Protein AF-A0A060CAZ7-F1 (afdb_monomer)

Nearest PDB structures (foldseek):
  5cxx-assembly3_C  TM=9.215E-01  e=1.765E-07  Anaeromyces mucronatus
  1jt2-assembly1_A  TM=8.226E-01  e=8.067E-04  Acetivibrio thermocellus
  1jjf-assembly1_A  TM=8.307E-01  e=2.313E-03  Acetivibrio thermocellus
  3c87-assembly3_B  TM=7.298E-01  e=2.031E-02  Shigella flexneri 2a str. 2457T
  7ots-assembly1_A  TM=5.798E-01  e=3.227E-01  Homo sapiens

Secondary structure (DSSP, 8-state):
-TT-EEEEETHHHHHHHHHHHH-TTT-SEEEEESPPS-SSSEEETTEEE--S--TTT-S--HHHHTT-EEEEE--TT-TTTTTHHHHHHHHHHHTT--EEE-

Structure (mmCIF, N/CA/C/O backbone):
data_AF-A0A060CAZ7-F1
#
_entry.id   AF-A0A060CAZ7-F1
#
loop_
_atom_site.group_PDB
_atom_site.id
_atom_site.type_symbol
_atom_site.label_atom_id
_atom_site.label_alt_id
_atom_site.label_comp_id
_atom_site.label_asym_id
_atom_site.label_entity_id
_atom_site.label_seq_id
_atom_site.pdbx_PDB_ins_code
_atom_site.Cartn_x
_atom_site.Cartn_y
_atom_site.Cartn_z
_atom_site.occupancy
_atom_site.B_iso_or_equiv
_atom_site.auth_seq_id
_atom_site.auth_comp_id
_atom_site.auth_asym_id
_atom_site.auth_atom_id
_atom_site.pdbx_PDB_model_num
ATOM 1 N N . ARG A 1 1 ? -13.733 6.173 11.992 1.00 79.19 1 ARG A N 1
ATOM 2 C CA . ARG A 1 1 ? -13.247 5.095 11.099 1.00 79.19 1 ARG A CA 1
ATOM 3 C C . ARG A 1 1 ? -14.267 4.016 10.724 1.00 79.19 1 ARG A C 1
ATOM 5 O O . ARG A 1 1 ? -14.089 3.439 9.668 1.00 79.19 1 ARG A O 1
ATOM 12 N N . GLY A 1 2 ? -15.292 3.700 11.538 1.00 79.56 2 GLY A N 1
ATOM 13 C CA . GLY A 1 2 ? -16.091 2.459 11.411 1.00 79.56 2 GLY A CA 1
ATOM 14 C C . GLY A 1 2 ? -16.576 2.076 10.005 1.00 79.56 2 GLY A C 1
ATOM 15 O O . GLY A 1 2 ? -16.579 0.888 9.703 1.00 79.56 2 GLY A O 1
ATOM 16 N N . ASN A 1 3 ? -16.879 3.069 9.158 1.00 91.12 3 ASN A N 1
ATOM 17 C CA . ASN A 1 3 ? -17.380 2.899 7.789 1.00 91.12 3 ASN A CA 1
ATOM 18 C C . ASN A 1 3 ? -16.575 3.710 6.750 1.00 91.12 3 ASN A C 1
ATOM 20 O O . ASN A 1 3 ? -17.107 4.072 5.705 1.00 91.12 3 ASN A O 1
ATOM 24 N N . THR A 1 4 ? -15.326 4.077 7.051 1.00 97.56 4 THR A N 1
ATOM 25 C CA . THR A 1 4 ? -14.516 4.932 6.168 1.00 97.56 4 THR A CA 1
ATOM 26 C C . THR A 1 4 ? -13.443 4.106 5.478 1.00 97.56 4 THR A C 1
ATOM 28 O O . THR A 1 4 ? -12.580 3.516 6.138 1.00 97.56 4 THR A O 1
ATOM 31 N N . ALA A 1 5 ? -13.500 4.103 4.150 1.00 97.38 5 ALA A N 1
ATOM 32 C CA . ALA A 1 5 ? -12.535 3.455 3.284 1.00 97.38 5 ALA A CA 1
ATOM 33 C C . ALA A 1 5 ? -11.796 4.487 2.428 1.00 97.38 5 ALA A C 1
ATOM 35 O O . ALA A 1 5 ? -12.361 5.519 2.067 1.00 97.38 5 ALA A O 1
ATOM 36 N N . ILE A 1 6 ? -10.554 4.179 2.075 1.00 98.25 6 ILE A N 1
ATOM 37 C CA . ILE A 1 6 ? -9.816 4.861 1.017 1.00 98.25 6 ILE A CA 1
ATOM 38 C C . ILE A 1 6 ? -9.267 3.822 0.052 1.00 98.25 6 ILE A C 1
ATOM 40 O O . ILE A 1 6 ? -8.810 2.755 0.463 1.00 98.25 6 ILE A O 1
ATOM 44 N N . SER A 1 7 ? -9.298 4.132 -1.238 1.00 98.25 7 SER A N 1
ATOM 45 C CA . SER A 1 7 ? -8.677 3.278 -2.236 1.00 98.25 7 SER A CA 1
ATOM 46 C C . SER A 1 7 ? -8.086 4.065 -3.387 1.00 98.25 7 SER A C 1
ATOM 48 O O . SER A 1 7 ? -8.546 5.166 -3.687 1.00 98.25 7 SER A O 1
ATOM 50 N N . GLY A 1 8 ? -7.114 3.475 -4.075 1.00 98.56 8 GLY A N 1
ATOM 51 C CA . GLY A 1 8 ? -6.550 4.068 -5.277 1.00 98.56 8 GLY A CA 1
ATOM 52 C C . GLY A 1 8 ? -5.788 3.074 -6.142 1.00 98.56 8 GLY A C 1
ATOM 53 O O . GLY A 1 8 ? -5.415 1.993 -5.689 1.00 98.56 8 GLY A O 1
ATOM 54 N N . PHE A 1 9 ? -5.557 3.471 -7.393 1.00 98.12 9 PHE A N 1
ATOM 55 C CA . PHE A 1 9 ? -4.817 2.708 -8.396 1.00 98.12 9 PHE A CA 1
ATOM 56 C C . PHE A 1 9 ? -3.473 3.372 -8.721 1.00 98.12 9 PHE A C 1
ATOM 58 O O . PHE A 1 9 ? -3.403 4.601 -8.791 1.00 98.12 9 PHE A O 1
ATOM 65 N N . SER A 1 10 ? -2.411 2.589 -8.935 1.00 97.06 10 SER A N 1
ATOM 66 C CA . SER A 1 10 ? -1.083 3.086 -9.317 1.00 97.06 10 SER A CA 1
ATOM 67 C C . SER A 1 10 ? -0.541 4.112 -8.313 1.00 97.06 10 SER A C 1
ATOM 69 O O . SER A 1 10 ? -0.432 3.820 -7.116 1.00 97.06 10 SER A O 1
ATOM 71 N N . MET A 1 11 ? -0.243 5.339 -8.746 1.00 96.50 11 MET A N 1
ATOM 72 C CA . MET A 1 11 ? 0.130 6.437 -7.850 1.00 96.50 11 MET A CA 1
ATOM 73 C C . MET A 1 11 ? -0.948 6.713 -6.793 1.00 96.50 11 MET A C 1
ATOM 75 O O . MET A 1 11 ? -0.625 6.993 -5.640 1.00 96.50 11 MET A O 1
ATOM 79 N N . GLY A 1 12 ? -2.226 6.572 -7.148 1.00 98.38 12 GLY A N 1
ATOM 80 C CA . GLY A 1 12 ? -3.327 6.646 -6.191 1.00 98.38 12 GLY A CA 1
ATOM 81 C C . GLY A 1 12 ? -3.295 5.507 -5.170 1.00 98.38 12 GLY A C 1
ATOM 82 O O . GLY A 1 12 ? -3.632 5.730 -4.014 1.00 98.38 12 GLY A O 1
ATOM 83 N N . GLY A 1 13 ? -2.844 4.310 -5.557 1.00 98.44 13 GLY A N 1
ATOM 84 C CA . GLY A 1 13 ? -2.675 3.173 -4.644 1.00 98.44 13 GLY A CA 1
ATOM 85 C C . GLY A 1 13 ? -1.577 3.428 -3.615 1.00 98.44 13 GLY A C 1
ATOM 86 O O . GLY A 1 13 ? -1.773 3.191 -2.425 1.00 98.44 13 GLY A O 1
ATOM 87 N N . ARG A 1 14 ? -0.458 4.021 -4.052 1.00 97.88 14 ARG A N 1
ATOM 88 C CA . ARG A 1 14 ? 0.595 4.514 -3.152 1.00 97.88 14 ARG A CA 1
ATOM 89 C C . ARG A 1 14 ? 0.045 5.538 -2.158 1.00 97.88 14 ARG A C 1
ATOM 91 O O . ARG A 1 14 ? 0.252 5.404 -0.958 1.00 97.88 14 ARG A O 1
ATOM 98 N N . VAL A 1 15 ? -0.678 6.546 -2.644 1.00 98.19 15 VAL A N 1
ATOM 99 C CA . VAL A 1 15 ? -1.247 7.599 -1.787 1.00 98.19 15 VAL A CA 1
ATOM 100 C C . VAL A 1 15 ? -2.295 7.032 -0.822 1.00 98.19 15 VAL A C 1
ATOM 102 O O . VAL A 1 15 ? -2.325 7.424 0.342 1.00 98.19 15 VAL A O 1
ATOM 105 N N . ALA A 1 16 ? -3.104 6.061 -1.256 1.00 98.50 16 ALA A N 1
ATOM 106 C CA . ALA A 1 16 ? -4.060 5.375 -0.391 1.00 98.50 16 ALA A CA 1
ATOM 107 C C . ALA A 1 16 ? -3.360 4.653 0.773 1.00 98.50 16 ALA A C 1
ATOM 109 O O . ALA A 1 16 ? -3.800 4.799 1.912 1.00 98.50 16 ALA A O 1
ATOM 110 N N . LEU A 1 17 ? -2.245 3.952 0.520 1.00 98.19 17 LEU A N 1
ATOM 111 C CA . LEU A 1 17 ? -1.429 3.352 1.586 1.00 98.19 17 LEU A CA 1
ATOM 112 C C . LEU A 1 17 ? -0.873 4.413 2.537 1.00 98.19 17 LEU A C 1
ATOM 114 O O . LEU A 1 17 ? -0.966 4.245 3.750 1.00 98.19 17 LEU A O 1
ATOM 118 N N . GLN A 1 18 ? -0.340 5.516 2.006 1.00 97.88 18 GLN A N 1
ATOM 119 C CA . GLN A 1 18 ? 0.202 6.592 2.837 1.00 97.88 18 GLN A CA 1
ATOM 120 C C . GLN A 1 18 ? -0.859 7.160 3.781 1.00 97.88 18 GLN A C 1
ATOM 122 O O . GLN A 1 18 ? -0.643 7.233 4.986 1.00 97.88 18 GLN A O 1
ATOM 127 N N . ILE A 1 19 ? -2.037 7.486 3.253 1.00 98.06 19 ILE A N 1
ATOM 128 C CA . ILE A 1 19 ? -3.141 8.031 4.045 1.00 98.06 19 ILE A CA 1
ATOM 129 C C . ILE A 1 19 ? -3.666 7.000 5.050 1.00 98.06 19 ILE A C 1
ATOM 131 O O . ILE A 1 19 ? -3.875 7.342 6.213 1.00 98.06 19 ILE A O 1
ATOM 135 N N . GLY A 1 20 ? -3.864 5.748 4.629 1.00 96.94 20 GLY A N 1
ATOM 136 C CA . GLY A 1 20 ? -4.380 4.682 5.488 1.00 96.94 20 GLY A CA 1
ATOM 137 C C . GLY A 1 20 ? -3.487 4.406 6.698 1.00 96.94 20 GLY A C 1
ATOM 138 O O . GLY A 1 20 ? -3.989 4.259 7.812 1.00 96.94 20 GLY A O 1
ATOM 139 N N . ILE A 1 21 ? -2.166 4.405 6.495 1.00 96.62 21 ILE A N 1
ATOM 140 C CA . ILE A 1 21 ? -1.180 4.186 7.561 1.00 96.62 21 ILE A CA 1
ATOM 141 C C . ILE A 1 21 ? -0.960 5.445 8.412 1.00 96.62 21 ILE A C 1
ATOM 143 O O . ILE A 1 21 ? -0.815 5.333 9.628 1.00 96.62 21 ILE A O 1
ATOM 147 N N . SER A 1 22 ? -0.981 6.646 7.822 1.00 97.31 22 SER A N 1
ATOM 148 C CA . SER A 1 22 ? -0.798 7.903 8.565 1.00 97.31 22 SER A CA 1
ATOM 149 C C . SER A 1 22 ? -2.033 8.341 9.358 1.00 97.31 22 SER A C 1
ATOM 151 O O . SER A 1 22 ? -1.886 9.009 10.380 1.00 97.31 22 SER A O 1
ATOM 153 N N . LEU A 1 23 ? -3.248 7.988 8.920 1.00 96.88 23 LEU A N 1
ATOM 154 C CA . LEU A 1 23 ? -4.510 8.426 9.535 1.00 96.88 23 LEU A CA 1
ATOM 155 C C . LEU A 1 23 ? -5.395 7.254 10.017 1.00 96.88 23 LEU A C 1
ATOM 157 O O . LEU A 1 23 ? -6.599 7.229 9.731 1.00 96.88 23 LEU A O 1
ATOM 161 N N . PRO A 1 24 ? -4.873 6.312 10.825 1.00 94.56 24 PRO A N 1
ATOM 162 C CA . PRO A 1 24 ? -5.606 5.104 11.218 1.00 94.56 24 PRO A CA 1
ATOM 163 C C . PRO A 1 24 ? -6.797 5.387 12.156 1.00 94.56 24 PRO A C 1
ATOM 165 O O . PRO A 1 24 ? -7.723 4.588 12.285 1.00 94.56 24 PRO A O 1
ATOM 168 N N . GLY A 1 25 ? -6.839 6.568 12.787 1.00 96.12 25 GLY A N 1
ATOM 169 C CA . GLY A 1 25 ? -8.020 7.035 13.526 1.00 96.12 25 GLY A CA 1
ATOM 170 C C . GLY A 1 25 ? -9.210 7.399 12.622 1.00 96.12 25 GLY A C 1
ATOM 171 O O . GLY A 1 25 ? -10.363 7.379 13.066 1.00 96.12 25 GLY A O 1
ATOM 172 N N . GLN A 1 26 ? -8.951 7.703 11.347 1.00 96.81 26 GLN A N 1
ATOM 173 C CA . GLN A 1 26 ? -9.955 8.138 10.374 1.00 96.81 26 GLN A CA 1
ATOM 174 C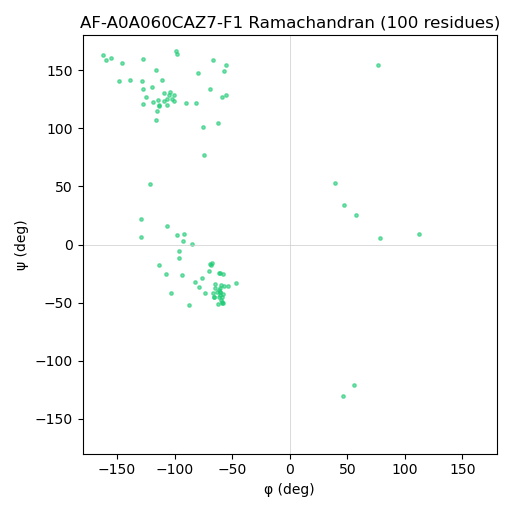 C . GLN A 1 26 ? -10.333 7.014 9.407 1.00 96.81 26 GLN A C 1
ATOM 176 O O . GLN A 1 26 ? -11.522 6.816 9.159 1.00 96.81 26 GLN A O 1
ATOM 181 N N . ILE A 1 27 ? -9.353 6.244 8.933 1.00 97.38 27 ILE A N 1
ATOM 182 C CA . ILE A 1 27 ? -9.517 5.211 7.904 1.00 97.38 27 ILE A CA 1
ATOM 183 C C . ILE A 1 27 ? -9.501 3.818 8.535 1.00 97.38 27 ILE A C 1
ATOM 185 O O . ILE A 1 27 ? -8.612 3.507 9.319 1.00 97.38 27 ILE A O 1
ATOM 189 N N . ARG A 1 28 ? -10.481 2.971 8.193 1.00 96.00 28 ARG A N 1
ATOM 190 C CA . ARG A 1 28 ? -10.526 1.561 8.634 1.00 96.00 28 ARG A CA 1
ATOM 191 C C . ARG A 1 28 ? -10.218 0.569 7.518 1.00 96.00 28 ARG A C 1
ATOM 193 O O . ARG A 1 28 ? -9.761 -0.536 7.794 1.00 96.00 28 ARG A O 1
ATOM 200 N N . TYR A 1 29 ? -10.465 0.957 6.272 1.00 96.62 29 TYR A N 1
ATOM 201 C CA . TYR A 1 29 ? -10.289 0.092 5.110 1.00 96.62 29 TYR A CA 1
ATOM 202 C C . TYR A 1 29 ? -9.414 0.805 4.079 1.00 96.62 29 TYR A C 1
ATOM 204 O O . TYR A 1 29 ? -9.762 1.892 3.623 1.00 96.62 29 TYR A O 1
ATOM 212 N N . THR A 1 30 ? -8.281 0.209 3.721 1.00 97.75 30 THR A N 1
ATOM 213 C CA . THR A 1 30 ? -7.356 0.749 2.717 1.00 97.75 30 THR A CA 1
ATOM 214 C C . THR A 1 30 ? -7.231 -0.235 1.564 1.00 97.75 30 THR A C 1
ATOM 216 O O . THR A 1 30 ? -6.859 -1.381 1.791 1.00 97.75 30 THR A O 1
ATOM 219 N N . GLY A 1 31 ? -7.538 0.197 0.340 1.00 98.19 31 GLY A N 1
ATOM 220 C CA . GLY A 1 31 ? -7.387 -0.597 -0.882 1.00 98.19 31 GLY A CA 1
ATOM 221 C C . GLY A 1 31 ? -6.350 0.001 -1.830 1.00 98.19 31 GLY A C 1
ATOM 222 O O . GLY A 1 31 ? -6.542 1.090 -2.364 1.00 98.19 31 GLY A O 1
ATOM 223 N N . ALA A 1 32 ? -5.256 -0.706 -2.067 1.00 98.50 32 ALA A N 1
ATOM 224 C CA . ALA A 1 32 ? -4.167 -0.263 -2.922 1.00 98.50 32 ALA A CA 1
ATOM 225 C C . ALA A 1 32 ? -4.039 -1.186 -4.135 1.00 98.50 32 ALA A C 1
ATOM 227 O O . ALA A 1 32 ? -3.584 -2.319 -4.014 1.00 98.50 32 ALA A O 1
ATOM 228 N N . PHE A 1 33 ? -4.435 -0.695 -5.306 1.00 98.19 33 PHE A N 1
ATOM 229 C CA . PHE A 1 33 ? -4.414 -1.453 -6.557 1.00 98.19 33 PHE A CA 1
ATOM 230 C C . PHE A 1 33 ? -3.191 -1.058 -7.388 1.00 98.19 33 PHE A C 1
ATOM 232 O O . PHE A 1 33 ? -3.000 0.122 -7.677 1.00 98.19 33 PHE A O 1
ATOM 239 N N . CYS A 1 34 ? -2.352 -2.028 -7.742 1.00 97.56 34 CYS A N 1
ATOM 240 C CA . CYS A 1 34 ? -1.044 -1.857 -8.374 1.00 97.56 34 CYS A CA 1
ATOM 241 C C . CYS A 1 34 ? -0.264 -0.660 -7.793 1.00 97.56 34 CYS A C 1
ATOM 243 O O . CYS A 1 34 ? 0.081 0.240 -8.552 1.00 97.56 34 CYS A O 1
ATOM 245 N N . PRO A 1 35 ? -0.058 -0.544 -6.465 1.00 98.06 35 PRO A N 1
ATOM 246 C CA . PRO A 1 35 ? 0.519 0.663 -5.877 1.00 98.06 35 PRO A CA 1
ATOM 247 C C . PRO A 1 35 ? 1.912 0.967 -6.442 1.00 98.06 35 PRO A C 1
ATOM 249 O O . PRO A 1 35 ? 2.805 0.123 -6.418 1.00 98.06 35 PRO A O 1
ATOM 252 N N . ALA A 1 36 ? 2.085 2.196 -6.926 1.00 97.25 36 ALA A N 1
ATOM 253 C CA . ALA A 1 36 ? 3.333 2.670 -7.519 1.00 97.25 36 ALA A CA 1
ATOM 254 C C . ALA A 1 36 ? 4.485 2.773 -6.494 1.00 97.25 36 ALA A C 1
ATOM 256 O O . ALA A 1 36 ? 4.223 2.940 -5.295 1.00 97.25 36 ALA A O 1
ATOM 257 N N . PRO A 1 37 ? 5.752 2.768 -6.954 1.00 96.69 37 PRO A N 1
ATOM 258 C CA . PRO A 1 37 ? 6.921 2.982 -6.106 1.00 96.69 37 PRO A CA 1
ATOM 259 C C . PRO A 1 37 ? 6.884 4.294 -5.313 1.00 96.69 37 PRO A C 1
ATOM 261 O O . PRO A 1 37 ? 6.275 5.286 -5.722 1.00 96.69 37 PRO A O 1
ATOM 264 N N . GLY A 1 38 ? 7.596 4.323 -4.183 1.00 95.88 38 GLY A N 1
ATOM 265 C CA . GLY A 1 38 ? 7.802 5.534 -3.381 1.00 95.88 38 GLY A CA 1
ATOM 266 C C . GLY A 1 38 ? 7.132 5.551 -2.005 1.00 95.88 38 GLY A C 1
ATOM 267 O O . GLY A 1 38 ? 7.134 6.598 -1.362 1.00 95.88 38 GLY A O 1
ATOM 268 N N . ILE A 1 39 ? 6.569 4.434 -1.520 1.00 97.56 39 ILE A N 1
ATOM 269 C CA . ILE A 1 39 ? 6.308 4.288 -0.071 1.00 97.56 39 ILE A CA 1
ATOM 270 C C . ILE A 1 39 ? 7.639 4.332 0.684 1.00 97.56 39 ILE A C 1
ATOM 272 O O . ILE A 1 39 ? 7.801 5.144 1.593 1.00 97.56 39 ILE A O 1
ATOM 276 N N . PHE A 1 40 ? 8.593 3.510 0.237 1.00 97.62 40 PHE A N 1
ATOM 277 C CA . PHE A 1 40 ? 9.985 3.495 0.683 1.00 97.62 40 PHE A CA 1
ATOM 278 C C . PHE A 1 40 ? 10.882 4.269 -0.282 1.00 97.62 40 PHE A C 1
ATOM 280 O O . PHE A 1 40 ? 10.506 4.511 -1.436 1.00 97.62 40 PHE A O 1
ATOM 287 N N . ALA A 1 41 ? 12.085 4.608 0.182 1.00 97.19 41 ALA A N 1
ATOM 288 C CA . ALA A 1 41 ? 13.125 5.170 -0.668 1.00 97.19 41 ALA A CA 1
ATOM 289 C C . ALA A 1 41 ? 13.407 4.249 -1.866 1.00 97.19 41 ALA A C 1
ATOM 291 O O . ALA A 1 41 ? 13.628 3.049 -1.696 1.00 97.19 41 ALA A O 1
ATOM 292 N N . CYS A 1 42 ? 13.389 4.803 -3.074 1.00 95.38 42 CYS A N 1
ATOM 293 C CA . CYS A 1 42 ? 13.703 4.073 -4.300 1.00 95.38 42 CYS A CA 1
ATOM 294 C C . CYS A 1 42 ? 14.097 5.030 -5.428 1.00 95.38 42 CYS A C 1
ATOM 296 O O . CYS A 1 42 ? 13.741 6.209 -5.416 1.00 95.38 42 CYS A O 1
ATOM 298 N N . THR A 1 43 ? 14.807 4.500 -6.419 1.00 95.81 43 THR A N 1
ATOM 299 C CA . THR A 1 43 ? 14.995 5.152 -7.714 1.00 95.81 43 THR A CA 1
ATOM 300 C C . THR A 1 43 ? 14.283 4.305 -8.749 1.00 95.81 43 THR A C 1
ATOM 302 O O . THR A 1 43 ? 14.612 3.131 -8.901 1.00 95.81 43 THR A O 1
ATOM 305 N N . ASP A 1 44 ? 13.313 4.895 -9.435 1.00 92.06 44 ASP A N 1
ATOM 306 C CA . ASP A 1 44 ? 12.557 4.231 -10.492 1.00 92.06 44 ASP A CA 1
ATOM 307 C C . ASP A 1 44 ? 12.333 5.194 -11.657 1.00 92.06 44 ASP A C 1
ATOM 309 O O . ASP A 1 44 ? 12.158 6.395 -11.451 1.00 92.06 44 ASP A O 1
ATOM 313 N N . MET A 1 45 ? 12.414 4.686 -12.888 1.00 89.38 45 MET A N 1
ATOM 314 C CA . MET A 1 45 ? 12.303 5.483 -14.122 1.00 89.38 45 MET A CA 1
ATOM 315 C C . MET A 1 45 ? 13.147 6.782 -14.136 1.00 89.38 45 MET A C 1
ATOM 317 O O . MET A 1 45 ? 12.743 7.800 -14.695 1.00 89.38 45 MET A O 1
ATOM 321 N N . GLY A 1 46 ? 14.329 6.767 -13.509 1.00 92.94 46 GLY A N 1
ATOM 322 C CA . GLY A 1 46 ? 15.218 7.934 -13.421 1.00 92.94 46 GLY A CA 1
ATOM 323 C C . GLY A 1 46 ? 14.821 8.983 -12.372 1.00 92.94 46 GLY A C 1
ATOM 324 O O . GLY A 1 46 ? 15.472 10.022 -12.281 1.00 92.94 46 GLY A O 1
ATOM 325 N N . VAL A 1 47 ? 13.795 8.720 -11.558 1.00 93.00 47 VAL A N 1
ATOM 326 C CA . VAL A 1 47 ? 13.349 9.589 -10.463 1.00 93.00 47 VAL A CA 1
ATOM 327 C C . VAL A 1 47 ? 13.693 8.948 -9.123 1.00 93.00 47 VAL A C 1
ATOM 329 O O . VAL A 1 47 ? 13.265 7.835 -8.821 1.00 93.00 47 VAL A O 1
ATOM 332 N N . THR A 1 48 ? 14.440 9.670 -8.289 1.00 96.44 48 THR A N 1
ATOM 333 C CA . THR A 1 48 ? 14.713 9.260 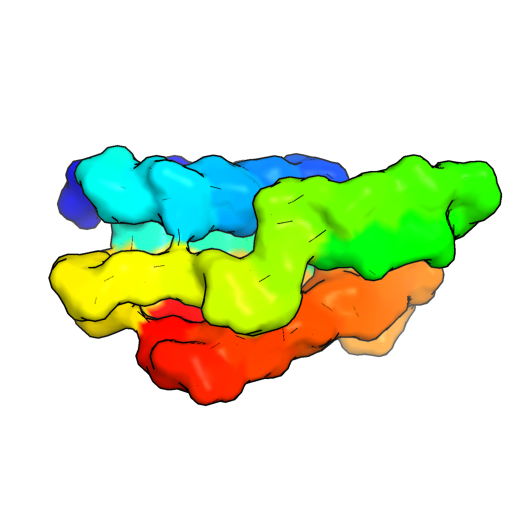-6.905 1.00 96.44 48 THR A CA 1
ATOM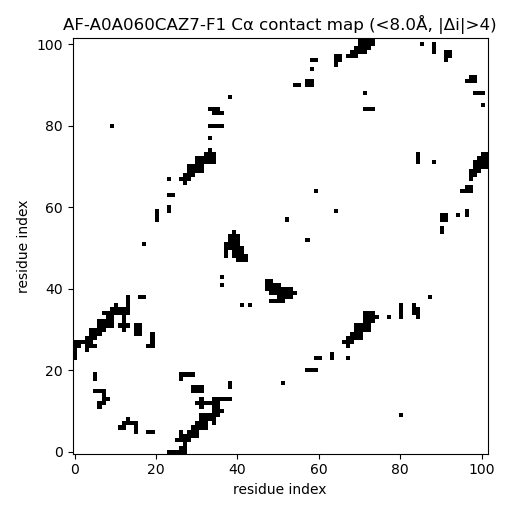 334 C C . THR A 1 48 ? 13.639 9.814 -5.980 1.00 96.44 48 THR A C 1
ATOM 336 O O . THR A 1 48 ? 13.446 11.024 -5.880 1.00 96.44 48 THR A O 1
ATOM 339 N N . MET A 1 49 ? 12.958 8.919 -5.273 1.00 95.31 49 MET A N 1
ATOM 340 C CA . MET A 1 49 ? 11.964 9.231 -4.255 1.00 95.31 49 MET A CA 1
ATOM 341 C C . MET A 1 49 ? 12.538 8.878 -2.884 1.00 95.31 49 MET A C 1
ATOM 343 O O . MET A 1 49 ? 13.023 7.767 -2.686 1.00 95.31 49 MET A O 1
ATOM 347 N N . SER A 1 50 ? 12.458 9.799 -1.921 1.00 95.81 50 SER A N 1
ATOM 348 C CA . SER A 1 50 ? 12.960 9.581 -0.554 1.00 95.81 50 SER A CA 1
ATOM 349 C C . SER A 1 50 ? 12.146 8.560 0.247 1.00 95.81 50 SER A C 1
ATOM 351 O O . SER A 1 50 ? 12.624 8.067 1.263 1.00 95.81 50 SER A O 1
ATOM 353 N N . GLY A 1 51 ? 10.925 8.248 -0.197 1.00 95.25 51 GLY A N 1
ATOM 354 C CA . GLY A 1 51 ? 9.944 7.513 0.597 1.00 95.25 51 GLY A CA 1
ATOM 355 C C . GLY A 1 51 ? 9.295 8.396 1.663 1.00 95.25 51 GLY A C 1
ATOM 356 O O . GLY A 1 51 ? 9.870 9.396 2.096 1.00 95.25 51 GLY A O 1
ATOM 357 N N . LEU A 1 52 ? 8.077 8.032 2.064 1.00 95.81 52 LEU A N 1
ATOM 358 C CA . LEU A 1 52 ? 7.419 8.605 3.247 1.00 95.81 52 LEU A CA 1
ATOM 359 C C . LEU A 1 52 ? 7.677 7.753 4.495 1.00 95.81 52 LEU A C 1
ATOM 361 O O . LEU A 1 52 ? 7.644 8.260 5.611 1.00 95.81 52 LEU A O 1
ATOM 365 N N . PHE A 1 53 ? 7.935 6.467 4.281 1.00 97.06 53 PHE A N 1
ATOM 366 C CA . PHE A 1 53 ? 8.142 5.474 5.314 1.00 97.06 53 PHE A CA 1
ATOM 367 C C . PHE A 1 53 ? 9.451 4.731 5.070 1.00 97.06 53 PHE A C 1
ATOM 369 O O . PHE A 1 53 ? 9.964 4.647 3.950 1.00 97.06 53 PHE A O 1
ATOM 376 N N . THR A 1 54 ? 9.959 4.128 6.125 1.00 96.00 54 THR A N 1
ATOM 377 C CA . THR A 1 54 ? 10.913 3.031 6.073 1.00 96.00 54 THR A CA 1
ATOM 378 C C . THR A 1 54 ? 10.170 1.706 6.252 1.00 96.00 54 THR A C 1
ATOM 380 O O . THR A 1 54 ? 9.019 1.656 6.680 1.00 96.00 54 THR A O 1
ATOM 383 N N . GLN A 1 55 ? 10.824 0.579 5.968 1.00 92.75 55 GLN A N 1
ATOM 384 C CA . GLN A 1 55 ? 10.200 -0.722 6.243 1.00 92.75 55 GLN A CA 1
ATOM 385 C C . GLN A 1 55 ? 9.899 -0.930 7.739 1.00 92.75 55 GLN A C 1
ATOM 387 O O . GLN A 1 55 ? 9.034 -1.729 8.091 1.00 92.75 55 GLN A O 1
ATOM 392 N N . SER A 1 56 ? 10.619 -0.250 8.640 1.00 91.38 56 SER A N 1
ATOM 393 C CA . SER A 1 56 ? 10.451 -0.433 10.082 1.00 91.38 56 SER A CA 1
ATOM 394 C C . SER A 1 56 ? 9.281 0.359 10.663 1.00 91.38 56 SER A C 1
ATOM 396 O O . SER A 1 56 ? 8.676 -0.138 11.618 1.00 91.38 56 SER A O 1
ATOM 398 N N . ASP A 1 57 ? 8.972 1.532 10.104 1.00 93.44 57 ASP A N 1
ATOM 399 C CA . ASP A 1 57 ? 7.884 2.418 10.540 1.00 93.44 57 ASP A CA 1
ATOM 400 C C . ASP A 1 57 ? 6.580 2.246 9.735 1.00 93.44 57 ASP A C 1
ATOM 402 O O . ASP A 1 57 ? 5.527 2.704 10.1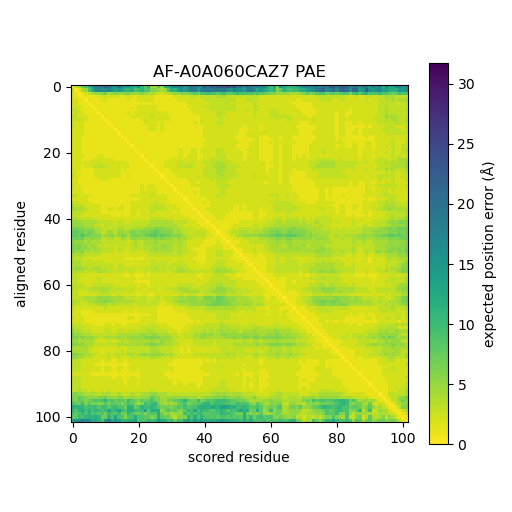82 1.00 93.44 57 ASP A O 1
ATOM 406 N N . PHE A 1 58 ? 6.609 1.522 8.610 1.00 96.31 58 PHE A N 1
ATOM 407 C CA . PHE A 1 58 ? 5.425 1.187 7.819 1.00 96.31 58 PHE A CA 1
ATOM 408 C C . PHE A 1 58 ? 4.581 0.100 8.492 1.00 96.31 58 PHE A C 1
ATOM 410 O O . PHE A 1 58 ? 4.621 -1.080 8.143 1.00 96.31 58 PHE A O 1
ATOM 417 N N . THR A 1 59 ? 3.829 0.507 9.511 1.00 95.88 59 THR A N 1
ATOM 418 C CA . THR A 1 59 ? 2.915 -0.342 10.275 1.00 95.88 59 THR A CA 1
ATOM 419 C C . THR A 1 59 ? 1.814 0.495 10.915 1.00 95.88 59 THR A C 1
ATOM 421 O O . THR A 1 59 ? 1.957 1.699 11.121 1.00 95.88 59 THR A O 1
ATOM 424 N N . LEU A 1 60 ? 0.715 -0.153 11.291 1.00 95.44 60 LEU A N 1
ATOM 425 C CA . LEU A 1 60 ? -0.314 0.463 12.119 1.00 95.44 60 LEU A CA 1
ATOM 426 C C . LEU A 1 60 ? 0.089 0.459 13.605 1.00 95.44 60 LEU A C 1
ATOM 428 O O . LEU A 1 60 ? 0.718 -0.500 14.066 1.00 95.44 60 LEU A O 1
ATOM 432 N N . PRO A 1 61 ? -0.325 1.474 14.390 1.00 94.06 61 PRO A N 1
ATOM 433 C CA . PRO A 1 61 ? -0.271 1.415 15.847 1.00 94.06 61 PRO A CA 1
ATOM 434 C C . PRO A 1 61 ? -1.057 0.217 16.398 1.00 94.06 61 PRO A C 1
ATOM 436 O O . PRO A 1 61 ? -2.087 -0.176 15.842 1.00 94.06 61 PRO A O 1
ATOM 439 N N . SER A 1 62 ? -0.619 -0.325 17.537 1.00 93.12 62 SER A N 1
ATOM 440 C CA . SER A 1 62 ? -1.175 -1.548 18.144 1.00 93.12 62 SER A CA 1
ATOM 441 C C . SER A 1 62 ? -2.693 -1.504 18.363 1.00 93.12 62 SER A C 1
ATOM 443 O O . SER A 1 62 ? -3.369 -2.508 18.167 1.00 93.12 62 SER A O 1
ATOM 445 N N . GLN A 1 63 ? -3.251 -0.340 18.702 1.00 94.69 63 GLN A N 1
ATOM 446 C CA . GLN A 1 63 ? -4.695 -0.155 18.895 1.00 94.69 63 GLN A CA 1
ATOM 447 C C . GLN A 1 63 ? -5.538 -0.278 17.609 1.00 94.69 63 GLN A C 1
ATOM 449 O O . GLN A 1 63 ? -6.756 -0.413 17.696 1.00 94.69 63 GLN A O 1
ATOM 454 N N . TYR A 1 64 ? -4.916 -0.208 16.427 1.00 94.56 64 TYR A N 1
ATOM 455 C CA . TYR A 1 64 ? -5.595 -0.259 15.126 1.00 94.56 64 TYR A CA 1
ATOM 456 C C . TYR A 1 64 ? -5.260 -1.517 14.322 1.00 94.56 64 TYR A C 1
ATOM 458 O O . TYR A 1 64 ? -6.001 -1.857 13.401 1.00 94.56 64 TYR A O 1
ATOM 466 N N . ILE A 1 65 ? -4.176 -2.217 14.670 1.00 91.12 65 ILE A N 1
ATOM 467 C CA . ILE A 1 65 ? -3.618 -3.316 13.874 1.00 91.12 65 ILE A CA 1
ATOM 468 C C . ILE A 1 65 ? -4.604 -4.478 13.672 1.00 91.12 65 ILE A C 1
ATOM 470 O O . ILE A 1 65 ? -4.698 -5.009 12.577 1.00 91.12 65 ILE A O 1
ATOM 474 N N . ASN A 1 66 ? -5.408 -4.816 14.685 1.00 89.50 66 ASN A N 1
ATOM 475 C CA . ASN A 1 66 ? -6.380 -5.918 14.620 1.00 89.50 66 ASN A CA 1
ATOM 476 C C . ASN A 1 66 ? -7.786 -5.478 14.172 1.00 89.50 66 ASN A C 1
ATOM 478 O O . ASN A 1 66 ? -8.707 -6.289 14.172 1.00 89.50 66 ASN A O 1
ATOM 482 N N . ASP A 1 67 ? -7.973 -4.200 13.833 1.00 91.19 67 ASP A N 1
ATOM 483 C CA . ASP A 1 67 ? -9.281 -3.627 13.479 1.00 91.19 67 ASP A CA 1
ATOM 484 C C . ASP A 1 67 ? -9.270 -2.848 12.149 1.00 91.19 67 ASP A C 1
ATOM 486 O O . ASP A 1 67 ? -10.262 -2.224 11.766 1.00 91.19 67 ASP A O 1
ATOM 490 N N . THR A 1 68 ? -8.150 -2.888 11.430 1.00 93.88 68 THR A N 1
ATOM 491 C CA . THR A 1 68 ? -7.962 -2.205 10.147 1.00 93.88 68 THR A CA 1
ATOM 492 C C . THR A 1 68 ? -7.662 -3.236 9.074 1.00 93.88 68 THR A C 1
ATOM 494 O O . THR A 1 68 ? -6.849 -4.134 9.279 1.00 93.88 68 THR A O 1
ATOM 497 N N . LEU A 1 69 ? -8.307 -3.094 7.920 1.00 94.44 69 LEU A N 1
ATOM 498 C CA . LEU A 1 69 ? -8.039 -3.922 6.753 1.00 94.44 69 LEU A CA 1
ATOM 499 C C . LEU A 1 69 ? -7.187 -3.139 5.755 1.00 94.44 69 LEU A C 1
ATOM 501 O O . LEU A 1 69 ? -7.588 -2.063 5.306 1.00 94.44 69 LEU A O 1
ATOM 505 N N . VAL A 1 70 ? -6.047 -3.712 5.373 1.00 97.00 70 VAL A N 1
ATOM 506 C CA . VAL A 1 70 ? -5.241 -3.246 4.242 1.00 97.00 70 VAL A CA 1
ATOM 507 C C . VAL A 1 70 ? -5.271 -4.318 3.154 1.00 97.00 70 VAL A C 1
ATOM 509 O O . VAL A 1 70 ? -4.857 -5.454 3.373 1.00 97.00 70 VAL A O 1
ATOM 512 N N . LEU A 1 71 ? -5.784 -3.962 1.982 1.00 97.56 71 LEU A N 1
ATOM 513 C CA . LEU A 1 71 ? -5.751 -4.777 0.773 1.00 97.56 71 LEU A CA 1
ATOM 514 C C . LEU A 1 71 ? -4.724 -4.173 -0.181 1.00 97.56 71 LEU A C 1
ATOM 516 O O . LEU A 1 71 ? -4.824 -2.999 -0.533 1.00 97.56 71 LEU A O 1
ATOM 520 N N . ILE A 1 72 ? -3.768 -4.982 -0.615 1.00 98.25 72 ILE A N 1
ATOM 521 C CA . ILE A 1 72 ? -2.850 -4.667 -1.705 1.00 98.25 72 ILE A CA 1
ATOM 522 C C . ILE A 1 72 ? -3.169 -5.655 -2.819 1.00 98.25 72 ILE A C 1
ATOM 524 O O . ILE A 1 72 ? -3.161 -6.854 -2.587 1.00 98.25 72 ILE A O 1
ATOM 528 N N . ALA A 1 73 ? -3.476 -5.178 -4.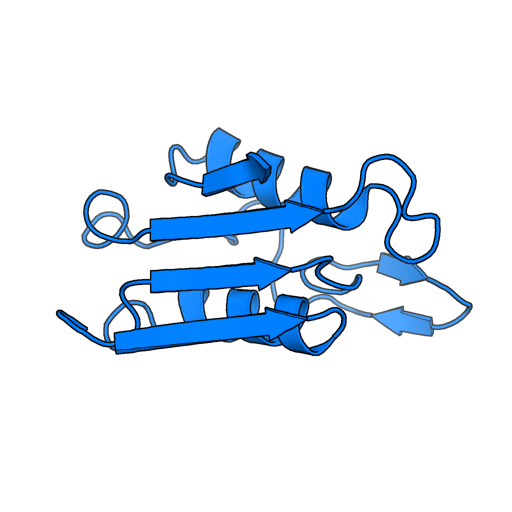015 1.00 97.12 73 ALA A N 1
ATOM 529 C CA . ALA A 1 73 ? -3.742 -6.058 -5.144 1.00 97.12 73 ALA A CA 1
ATOM 530 C C . ALA A 1 73 ? -2.871 -5.664 -6.327 1.00 97.12 73 ALA A C 1
ATOM 532 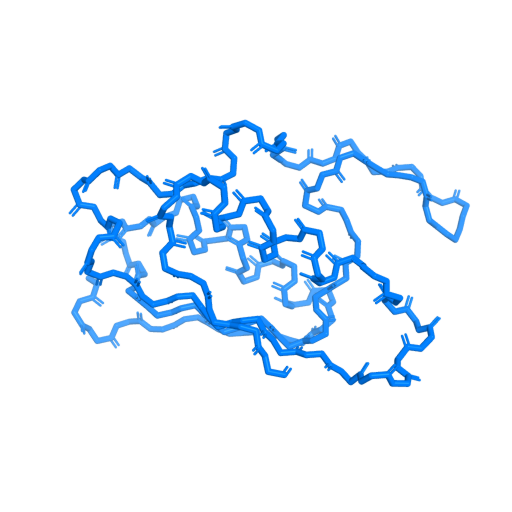O O . ALA A 1 73 ? -2.771 -4.475 -6.628 1.00 97.12 73 ALA A O 1
ATOM 533 N N . ALA A 1 74 ? -2.231 -6.624 -6.984 1.00 96.50 74 ALA A N 1
ATOM 534 C CA . ALA A 1 74 ? -1.341 -6.361 -8.110 1.00 96.50 74 ALA A CA 1
ATOM 535 C C . ALA A 1 74 ? -1.368 -7.509 -9.120 1.00 96.50 74 ALA A C 1
ATOM 537 O O . ALA A 1 74 ? -1.390 -8.680 -8.757 1.00 96.50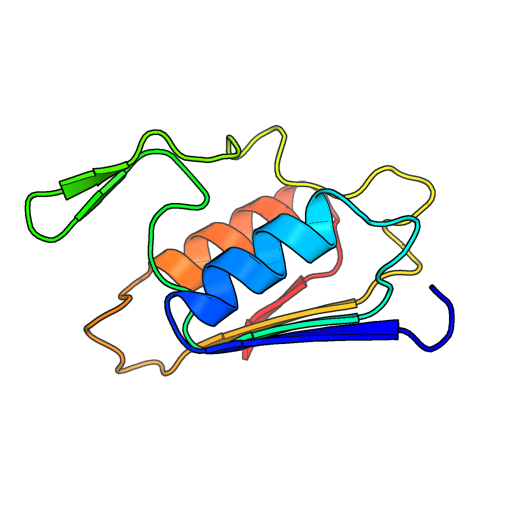 74 ALA A O 1
ATOM 538 N N . GLY A 1 75 ? -1.342 -7.172 -10.410 1.00 93.56 75 GLY A N 1
ATOM 539 C CA . GLY A 1 75 ? -1.269 -8.187 -11.454 1.00 93.56 75 GLY A CA 1
ATOM 540 C C . GLY A 1 75 ? 0.091 -8.886 -11.457 1.00 93.56 75 GLY A C 1
ATOM 541 O O . GLY A 1 75 ? 1.121 -8.221 -11.470 1.00 93.56 75 GLY A O 1
ATOM 542 N N . LEU A 1 76 ? 0.100 -10.220 -11.547 1.00 89.81 76 LEU A N 1
ATOM 543 C CA . LEU A 1 76 ? 1.336 -11.021 -11.633 1.00 89.81 76 LEU A CA 1
ATOM 544 C C . LEU A 1 76 ? 2.228 -10.653 -12.831 1.00 89.81 76 LEU A C 1
ATOM 546 O O . LEU A 1 76 ? 3.433 -10.870 -12.796 1.00 89.81 76 LEU A O 1
ATOM 550 N N . ASN A 1 77 ? 1.626 -10.099 -13.886 1.00 92.88 77 ASN A N 1
ATOM 551 C CA . ASN A 1 77 ? 2.309 -9.689 -15.113 1.00 92.88 77 ASN A CA 1
ATOM 552 C C . ASN A 1 77 ? 2.441 -8.157 -15.231 1.00 92.88 77 ASN A C 1
ATOM 554 O O . ASN A 1 77 ? 2.663 -7.649 -16.329 1.00 92.88 77 ASN A O 1
ATOM 558 N N . ASP A 1 78 ? 2.243 -7.406 -14.143 1.00 93.19 78 ASP A N 1
ATOM 559 C CA . ASP A 1 78 ? 2.401 -5.950 -14.148 1.00 93.19 78 ASP A CA 1
ATOM 560 C C . ASP A 1 78 ? 3.891 -5.574 -14.159 1.00 93.19 78 ASP A C 1
ATOM 562 O O . ASP A 1 78 ? 4.580 -5.590 -13.139 1.00 93.19 78 ASP A O 1
ATOM 566 N N . THR A 1 79 ? 4.395 -5.215 -15.337 1.00 93.94 79 THR A N 1
ATOM 567 C CA . THR A 1 79 ? 5.792 -4.799 -15.533 1.00 93.94 79 THR A CA 1
ATOM 568 C C . THR A 1 79 ? 6.025 -3.313 -15.249 1.00 93.94 79 THR A C 1
ATOM 570 O O . THR A 1 79 ? 7.138 -2.823 -15.438 1.00 93.94 79 THR A O 1
ATOM 573 N N . VAL A 1 80 ? 4.987 -2.564 -14.858 1.00 94.62 80 VAL A N 1
ATOM 574 C CA . VAL A 1 80 ? 5.092 -1.132 -14.550 1.00 94.62 80 VAL A CA 1
ATOM 575 C C . VAL A 1 80 ? 5.468 -0.953 -13.088 1.00 94.62 80 VAL A C 1
ATOM 577 O O . VAL A 1 80 ? 6.444 -0.274 -12.786 1.00 94.62 80 VAL A O 1
ATOM 580 N N . VAL A 1 81 ? 4.726 -1.583 -12.172 1.00 94.50 81 VAL A N 1
ATOM 581 C CA . VAL A 1 81 ? 5.020 -1.494 -10.729 1.00 94.50 81 VAL A CA 1
ATOM 582 C C . VAL A 1 81 ? 5.851 -2.662 -10.207 1.00 94.50 81 VAL A C 1
ATOM 584 O O . VAL A 1 81 ? 6.294 -2.619 -9.059 1.00 94.50 81 VAL A O 1
ATOM 587 N N . ASN A 1 82 ? 6.118 -3.671 -11.042 1.00 93.50 82 ASN A N 1
ATOM 588 C CA . ASN A 1 82 ? 7.004 -4.791 -10.730 1.00 93.50 82 ASN A CA 1
ATOM 589 C C . ASN A 1 82 ? 6.703 -5.362 -9.324 1.00 93.50 82 ASN A C 1
ATOM 591 O O . ASN A 1 82 ? 5.547 -5.574 -8.961 1.00 93.50 82 ASN A O 1
ATOM 595 N N . ASN A 1 83 ? 7.733 -5.535 -8.489 1.00 94.69 83 ASN A N 1
ATOM 596 C CA . ASN A 1 83 ? 7.609 -6.130 -7.154 1.00 94.69 83 ASN A CA 1
ATOM 597 C C . ASN A 1 83 ? 7.377 -5.096 -6.035 1.00 94.69 83 ASN A C 1
ATOM 599 O O . ASN A 1 83 ? 7.430 -5.442 -4.851 1.00 94.69 83 ASN A O 1
ATOM 603 N N . TYR A 1 84 ? 7.127 -3.820 -6.362 1.00 96.06 84 TYR A N 1
ATOM 604 C CA . TYR A 1 84 ? 6.866 -2.804 -5.336 1.00 96.06 84 TYR A CA 1
ATOM 605 C C . TYR A 1 84 ? 5.651 -3.149 -4.455 1.00 96.06 84 TYR A C 1
ATOM 607 O O . TYR A 1 84 ? 5.802 -3.078 -3.231 1.00 96.06 84 TYR A O 1
ATOM 615 N N . PRO A 1 85 ? 4.499 -3.601 -4.997 1.00 97.19 85 PRO A N 1
ATOM 616 C CA . PRO A 1 85 ? 3.359 -4.010 -4.174 1.00 97.19 85 PRO A CA 1
ATOM 617 C C . PRO A 1 85 ? 3.693 -5.131 -3.180 1.00 97.19 85 PRO A C 1
ATOM 619 O O . PRO A 1 85 ? 3.317 -5.045 -2.009 1.00 97.19 85 PRO A O 1
ATOM 622 N N . GLU A 1 86 ? 4.456 -6.138 -3.614 1.00 95.88 86 GLU A N 1
ATOM 623 C CA . GLU A 1 86 ? 4.889 -7.249 -2.758 1.00 95.88 86 GLU A CA 1
ATOM 624 C C . GLU A 1 86 ? 5.779 -6.759 -1.609 1.00 95.88 86 GLU A C 1
ATOM 626 O O . GLU A 1 86 ? 5.605 -7.159 -0.458 1.00 95.88 86 GLU A O 1
ATOM 631 N N . SER A 1 87 ? 6.687 -5.816 -1.885 1.00 96.19 87 SER A N 1
ATOM 632 C CA . SER A 1 87 ? 7.548 -5.232 -0.849 1.00 96.19 87 SER A CA 1
ATOM 633 C C . SER A 1 87 ? 6.748 -4.539 0.263 1.00 96.19 87 SER A C 1
ATOM 635 O O . SER A 1 87 ? 7.119 -4.616 1.436 1.00 96.19 87 SER A O 1
ATOM 637 N N . TYR A 1 88 ? 5.620 -3.908 -0.080 1.00 97.25 88 TYR A N 1
ATOM 638 C CA . TYR A 1 88 ? 4.736 -3.242 0.881 1.00 97.25 88 TYR A CA 1
ATOM 639 C C . TYR A 1 88 ? 3.946 -4.256 1.705 1.00 97.25 88 TYR A C 1
ATOM 641 O O . TYR A 1 88 ? 3.837 -4.102 2.923 1.00 97.25 88 TYR A O 1
ATOM 649 N N . HIS A 1 89 ? 3.451 -5.317 1.062 1.00 96.19 89 HIS A N 1
ATOM 650 C CA . HIS A 1 89 ? 2.808 -6.429 1.756 1.00 96.19 89 HIS A CA 1
ATOM 651 C C . HIS A 1 89 ? 3.763 -7.082 2.764 1.00 96.19 89 HIS A C 1
ATOM 653 O O . HIS A 1 89 ? 3.424 -7.200 3.942 1.00 96.19 89 HIS A O 1
ATOM 659 N N . ASN A 1 90 ? 4.979 -7.425 2.333 1.00 95.50 90 ASN A N 1
ATOM 660 C CA . ASN A 1 90 ? 5.979 -8.084 3.172 1.00 95.50 90 ASN A CA 1
ATOM 661 C C . ASN A 1 90 ? 6.377 -7.226 4.382 1.00 95.50 90 ASN A C 1
ATOM 663 O O . ASN A 1 90 ? 6.502 -7.746 5.494 1.00 95.50 90 ASN A O 1
ATOM 667 N N . ALA A 1 91 ? 6.512 -5.908 4.202 1.00 96.00 91 ALA A N 1
ATOM 668 C CA . ALA A 1 91 ? 6.781 -4.989 5.305 1.00 96.00 91 ALA A CA 1
ATOM 669 C C . ALA A 1 91 ? 5.666 -5.027 6.367 1.00 96.00 91 ALA A C 1
ATOM 671 O O . ALA A 1 91 ? 5.960 -5.217 7.549 1.00 96.00 91 ALA A O 1
ATOM 672 N N . LEU A 1 92 ? 4.393 -4.956 5.960 1.00 94.56 92 LEU A N 1
ATOM 673 C CA . LEU A 1 92 ? 3.248 -5.030 6.879 1.00 94.56 92 LEU A CA 1
ATOM 674 C C . LEU A 1 92 ? 3.136 -6.407 7.553 1.00 94.56 92 LEU A C 1
ATOM 676 O O . LEU A 1 92 ? 2.985 -6.489 8.776 1.00 94.56 92 LEU A O 1
ATOM 680 N N . ALA A 1 93 ? 3.288 -7.488 6.784 1.00 92.75 93 ALA A N 1
ATOM 681 C CA . ALA A 1 93 ? 3.230 -8.857 7.287 1.00 92.75 93 ALA A CA 1
ATOM 682 C C . ALA A 1 93 ? 4.316 -9.124 8.344 1.00 92.75 93 ALA A C 1
ATOM 684 O O . ALA A 1 93 ? 4.029 -9.698 9.399 1.00 92.75 93 ALA A O 1
ATOM 685 N N . SER A 1 94 ? 5.540 -8.622 8.130 1.00 91.12 94 SER A N 1
ATOM 686 C CA . SER A 1 94 ? 6.651 -8.752 9.088 1.00 91.12 94 SER A CA 1
ATOM 687 C C . SER A 1 94 ? 6.357 -8.113 10.454 1.00 91.12 94 SER A C 1
ATOM 689 O O . SER A 1 94 ? 6.905 -8.527 11.478 1.00 91.12 94 SER A O 1
ATOM 691 N N . LYS A 1 95 ? 5.450 -7.129 10.490 1.00 86.31 95 LYS A N 1
ATOM 692 C CA . LYS A 1 95 ? 5.018 -6.403 11.692 1.00 86.31 95 LYS A CA 1
ATOM 693 C C . LYS A 1 95 ? 3.712 -6.935 12.278 1.00 86.31 95 LYS A C 1
ATOM 695 O O . LYS A 1 95 ? 3.177 -6.335 13.207 1.00 86.31 95 LYS A O 1
ATOM 700 N N . ARG A 1 96 ? 3.211 -8.069 11.767 1.00 80.88 96 ARG A N 1
ATOM 701 C CA . ARG A 1 96 ? 1.897 -8.644 12.108 1.00 80.88 96 ARG A CA 1
ATOM 702 C C . ARG A 1 96 ? 0.740 -7.680 11.825 1.00 80.88 96 ARG A C 1
ATOM 704 O O . ARG A 1 96 ? -0.311 -7.783 12.451 1.00 80.88 96 ARG A O 1
ATOM 711 N N . CYS A 1 97 ? 0.934 -6.747 10.893 1.00 81.06 97 CYS A N 1
ATOM 712 C CA . CYS A 1 97 ? -0.136 -5.906 10.389 1.00 81.06 97 CYS A CA 1
ATOM 713 C C . CYS A 1 97 ? -0.915 -6.699 9.329 1.00 81.06 97 CYS A C 1
ATOM 715 O O . CYS A 1 97 ? -0.299 -7.137 8.355 1.00 81.06 97 CYS A O 1
ATOM 717 N N . PRO A 1 98 ? -2.237 -6.905 9.487 1.00 74.38 98 PRO A N 1
ATOM 718 C CA . PRO A 1 98 ? -3.045 -7.624 8.512 1.00 74.38 98 PRO A CA 1
ATOM 719 C C . PRO A 1 98 ? -3.053 -6.883 7.174 1.00 74.38 98 PRO A C 1
ATOM 721 O O . PRO A 1 98 ? -3.711 -5.854 7.009 1.00 74.38 98 PRO A O 1
ATOM 724 N N . ALA A 1 99 ? -2.303 -7.418 6.218 1.00 79.44 99 ALA A N 1
ATOM 725 C CA . ALA A 1 99 ? -2.306 -6.990 4.834 1.00 79.44 99 ALA A CA 1
ATOM 726 C C . ALA A 1 99 ? -2.603 -8.207 3.965 1.00 79.44 99 ALA A C 1
ATOM 728 O O . ALA A 1 99 ? -1.931 -9.228 4.084 1.00 79.44 99 ALA A O 1
ATOM 729 N N 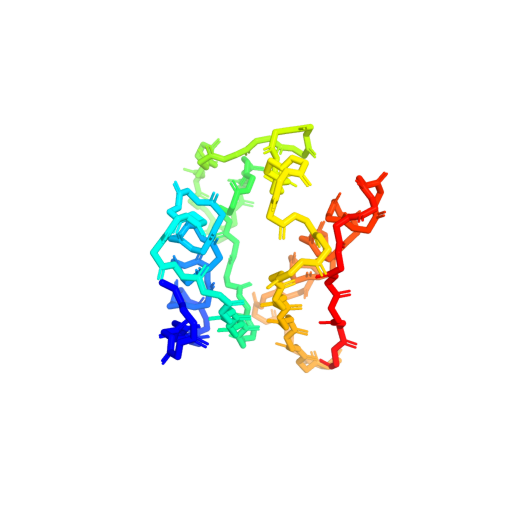. TYR A 1 100 ? -3.600 -8.101 3.097 1.00 83.12 100 TYR A N 1
ATOM 730 C CA . TYR A 1 100 ? -3.942 -9.156 2.147 1.00 83.12 100 TYR A CA 1
ATOM 731 C C . TYR A 1 100 ? -3.364 -8.787 0.789 1.00 83.12 100 TYR A C 1
ATOM 733 O O . TYR A 1 100 ? -3.585 -7.663 0.336 1.00 83.12 100 TYR A O 1
ATOM 741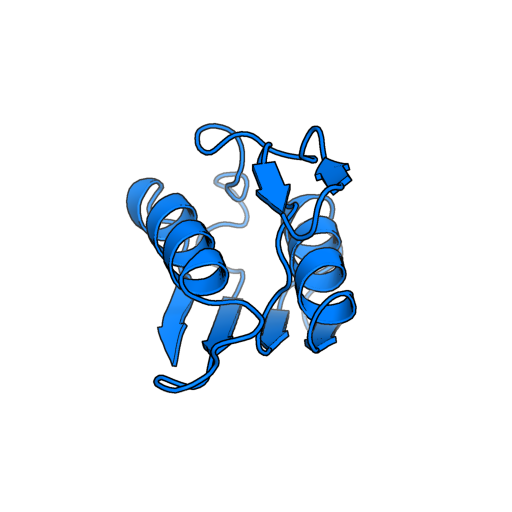 N N . MET A 1 101 ? -2.619 -9.708 0.174 1.00 83.19 101 MET A N 1
ATOM 742 C CA . MET A 1 101 ? -2.129 -9.558 -1.194 1.00 83.19 101 MET A CA 1
ATOM 743 C C . MET A 1 101 ? -2.942 -10.445 -2.136 1.00 83.19 101 MET A C 1
ATOM 745 O O . MET A 1 101 ? -3.125 -11.627 -1.836 1.00 83.19 101 MET A O 1
ATOM 749 N N . VAL A 1 102 ? -3.454 -9.864 -3.225 1.00 75.12 102 VAL A N 1
ATOM 750 C CA . VAL A 1 102 ? -4.253 -10.553 -4.256 1.00 75.12 102 VAL A CA 1
ATOM 751 C C . VAL A 1 102 ? -3.725 -10.246 -5.649 1.00 75.12 102 VAL A C 1
ATOM 753 O O . VAL A 1 102 ? -3.367 -9.070 -5.893 1.00 75.12 102 VAL A O 1
#

Mean predicted aligned error: 3.02 Å

pLDDT: mean 94.16, std 5.19, range [74.38, 98.56]

Sequence (102 aa):
RGNTAISGFSMGGRVALQIGISLPGQIRYTGAFCPAPGIFACTDMGVTMSGLFTQSDFTLPSQYINDTLVLIAAGLNDTVVNNYPESYHNALASKRCPAYMV

Foldseek 3Di:
DQPAEQEDEACSLQVQLVCCQVCVVRHQEGYRELYADACDFDQDPNDTHHHPDDLQSSEHDPVRQVRHEAEQEYDPPPPRRPCRSVSSQVSHVVVSRHYHYD

Solvent-accessible surface area (backbone atoms only — not comparable to full-atom values): 5436 Å² total; per-residue (Å²): 54,99,88,34,69,41,63,24,53,30,67,42,4,34,51,21,51,52,50,35,54,74,36,54,78,52,31,27,34,24,36,19,33,44,21,30,80,44,53,39,61,44,73,54,97,90,43,78,36,78,32,86,36,50,70,87,68,45,53,59,58,81,93,42,28,91,72,37,48,37,40,40,33,52,65,96,82,42,79,83,42,58,64,43,48,57,55,54,42,50,32,20,48,77,68,69,25,56,54,48,80,83

Radius of gyration: 12.64 Å; Cα contacts (8 Å, |Δi|>4): 209; chains: 1; bounding box: 33×21×34 Å